Protein AF-I4CDS1-F1 (afdb_monomer)

Sequence (142 aa):
MNCEDFKERLSALLDGELASNDALTAHEASCPDCRKFHEQLILLNNTLENLPHPNPSPDLAVRVKDRLVRGDSRQRELIWRKLPVFAMVVLLAIGLGNLAGRSISELYMQNPYTSALDLIVPDQGNSLSDVLVEFGSEDNSQ

Structure (mmCIF, N/CA/C/O backbone):
data_AF-I4CDS1-F1
#
_entry.id   AF-I4CDS1-F1
#
loop_
_atom_site.group_PDB
_atom_site.id
_atom_site.type_symbol
_atom_site.label_atom_id
_atom_site.label_alt_id
_atom_site.label_comp_id
_atom_site.label_asym_id
_atom_site.label_entity_id
_atom_site.label_seq_id
_atom_site.pdbx_PDB_ins_code
_atom_site.Cartn_x
_atom_site.Cartn_y
_atom_site.Cartn_z
_atom_site.occupancy
_atom_site.B_iso_or_equiv
_atom_site.auth_seq_id
_atom_site.auth_comp_id
_atom_site.auth_asym_id
_atom_site.auth_atom_id
_atom_site.pdbx_PDB_model_num
ATOM 1 N N . MET A 1 1 ? -10.135 -0.510 22.449 1.00 81.31 1 MET A N 1
ATOM 2 C CA . MET A 1 1 ? -10.367 0.204 21.179 1.00 81.31 1 MET A CA 1
ATOM 3 C C . MET A 1 1 ? -11.841 0.525 21.103 1.00 81.31 1 MET A C 1
ATOM 5 O O . MET A 1 1 ? -12.632 -0.342 21.467 1.00 81.31 1 MET A O 1
ATOM 9 N N . ASN A 1 2 ? -12.191 1.745 20.712 1.00 91.81 2 ASN A N 1
ATOM 10 C CA . ASN A 1 2 ? -13.588 2.133 20.549 1.00 91.81 2 ASN A CA 1
ATOM 11 C C . ASN A 1 2 ? -14.077 1.769 19.138 1.00 91.81 2 ASN A C 1
ATOM 13 O O . ASN A 1 2 ? -13.269 1.496 18.252 1.00 91.81 2 ASN A O 1
ATOM 17 N N . CYS A 1 3 ? -15.393 1.771 18.920 1.00 92.94 3 CYS A N 1
ATOM 18 C CA . CYS A 1 3 ? -15.965 1.399 17.623 1.00 92.94 3 CYS A CA 1
ATOM 19 C C . CYS A 1 3 ? -15.571 2.366 16.494 1.00 92.94 3 CYS A C 1
ATOM 21 O O . CYS A 1 3 ? -15.434 1.941 15.353 1.00 92.94 3 CYS A O 1
ATOM 23 N N . GLU A 1 4 ? -15.373 3.651 16.795 1.00 92.44 4 GLU A N 1
ATOM 24 C CA . GLU A 1 4 ? -14.918 4.630 15.796 1.00 92.44 4 GLU A CA 1
ATOM 25 C C . GLU A 1 4 ? -13.463 4.370 15.382 1.00 92.44 4 GLU A C 1
ATOM 27 O O . GLU A 1 4 ? -13.187 4.225 14.193 1.00 92.44 4 GLU A O 1
ATOM 32 N N . ASP A 1 5 ? -12.567 4.150 16.352 1.00 92.62 5 ASP A N 1
ATOM 33 C CA . ASP A 1 5 ? -11.175 3.762 16.080 1.00 92.62 5 ASP A CA 1
ATOM 34 C C . ASP A 1 5 ? -11.089 2.454 15.269 1.00 92.62 5 ASP A C 1
ATOM 36 O O . ASP A 1 5 ? -10.201 2.289 14.433 1.00 92.62 5 ASP A O 1
ATOM 40 N N . PHE A 1 6 ? -11.999 1.500 15.524 1.00 93.62 6 PHE A N 1
ATOM 41 C CA . PHE A 1 6 ? -12.081 0.252 14.761 1.00 93.62 6 PHE A CA 1
ATOM 42 C C . PHE A 1 6 ? -12.382 0.527 13.289 1.00 93.62 6 PHE A C 1
ATOM 44 O O . PHE A 1 6 ? -11.686 -0.002 12.430 1.00 93.62 6 PHE A O 1
ATOM 51 N N . LYS A 1 7 ? -13.394 1.352 12.994 1.00 91.94 7 LYS A N 1
ATOM 52 C CA . LYS A 1 7 ? -13.808 1.657 11.616 1.00 91.94 7 LYS A CA 1
ATOM 53 C C . LYS A 1 7 ? -12.709 2.369 10.835 1.00 91.94 7 LYS A C 1
ATOM 55 O O . LYS A 1 7 ? -12.457 2.005 9.691 1.00 91.94 7 LYS A O 1
ATOM 60 N N . GLU A 1 8 ? -12.045 3.344 11.452 1.00 92.69 8 GLU A N 1
ATOM 61 C CA . GLU A 1 8 ? -10.942 4.078 10.821 1.00 92.69 8 GLU A CA 1
ATOM 62 C C . GLU A 1 8 ? -9.787 3.134 10.468 1.00 92.69 8 GLU A C 1
ATOM 64 O O . GLU A 1 8 ? -9.332 3.079 9.325 1.00 92.69 8 GLU A O 1
ATOM 69 N N . ARG A 1 9 ? -9.363 2.311 11.432 1.00 93.00 9 ARG A N 1
ATOM 70 C CA . ARG A 1 9 ? -8.283 1.342 11.216 1.00 93.00 9 ARG A CA 1
ATOM 71 C C . ARG A 1 9 ? -8.670 0.219 10.259 1.00 93.00 9 ARG A C 1
ATOM 73 O O . ARG A 1 9 ? -7.799 -0.284 9.558 1.00 93.00 9 ARG A O 1
ATOM 80 N N . LEU A 1 10 ? -9.943 -0.174 10.228 1.00 92.38 10 LEU A N 1
ATOM 81 C CA . LEU A 1 10 ? -10.455 -1.151 9.273 1.00 92.38 10 LEU A CA 1
ATOM 82 C C . LEU A 1 10 ? -10.396 -0.602 7.842 1.00 92.38 10 LEU A C 1
ATOM 84 O O . LEU A 1 10 ? -9.988 -1.334 6.949 1.00 92.38 10 LEU A O 1
ATOM 88 N N . SER A 1 11 ? -10.734 0.675 7.625 1.00 90.31 11 SER A N 1
ATOM 89 C CA . SER A 1 11 ? -10.567 1.316 6.310 1.00 90.31 11 SER A CA 1
ATOM 90 C C . SER A 1 11 ? -9.101 1.306 5.883 1.00 90.31 11 SER A C 1
ATOM 92 O O . SER A 1 11 ? -8.783 0.771 4.829 1.00 90.31 11 SER A O 1
ATOM 94 N N . ALA A 1 12 ? -8.196 1.773 6.751 1.00 91.12 12 ALA A N 1
ATOM 95 C CA . ALA A 1 12 ? -6.760 1.782 6.463 1.00 91.12 12 ALA A CA 1
ATOM 96 C C . ALA A 1 12 ? -6.196 0.375 6.178 1.00 91.12 12 ALA A C 1
ATOM 98 O O . ALA A 1 12 ? -5.284 0.217 5.367 1.00 91.12 12 ALA A O 1
ATOM 99 N N . LEU A 1 13 ? -6.736 -0.661 6.830 1.00 90.69 13 LEU A N 1
ATOM 100 C CA . LEU A 1 13 ? -6.392 -2.056 6.551 1.00 90.69 13 LEU A CA 1
ATOM 101 C C . LEU A 1 13 ? -6.858 -2.490 5.151 1.00 90.69 13 LEU A C 1
ATOM 103 O O . LEU A 1 13 ? -6.095 -3.138 4.438 1.00 90.69 13 LEU A O 1
ATOM 107 N N . LEU A 1 14 ? -8.084 -2.136 4.752 1.00 88.38 14 LEU A N 1
ATOM 108 C CA . LEU A 1 14 ? -8.640 -2.462 3.432 1.00 88.38 14 LEU A CA 1
ATOM 109 C C . LEU A 1 14 ? -7.931 -1.709 2.298 1.00 88.38 14 LEU A C 1
ATOM 111 O O . LEU A 1 14 ? -7.719 -2.278 1.229 1.00 88.38 14 LEU A O 1
ATOM 115 N N . ASP A 1 15 ? -7.500 -0.477 2.558 1.00 89.12 15 ASP A N 1
ATOM 116 C CA . ASP A 1 15 ? -6.714 0.339 1.628 1.00 89.12 15 ASP A CA 1
ATOM 117 C C . ASP A 1 15 ? -5.237 -0.116 1.541 1.00 89.12 15 ASP A C 1
ATOM 119 O O . ASP A 1 15 ? -4.483 0.334 0.676 1.00 89.12 15 ASP A O 1
ATOM 123 N N . GLY A 1 16 ? -4.810 -1.039 2.414 1.00 88.62 16 GLY A N 1
ATOM 124 C CA . GLY A 1 16 ? -3.442 -1.563 2.471 1.00 88.62 16 GLY A CA 1
ATOM 125 C C . GLY A 1 16 ? -2.428 -0.621 3.134 1.00 88.62 16 GLY A C 1
ATOM 126 O O . GLY A 1 16 ? -1.223 -0.864 3.057 1.00 88.62 16 GLY A O 1
ATOM 127 N N . GLU A 1 17 ? -2.895 0.439 3.795 1.00 90.81 17 GLU A N 1
ATOM 128 C CA . GLU A 1 17 ? -2.068 1.414 4.519 1.00 90.81 17 GLU A CA 1
ATOM 129 C C . GLU A 1 17 ? -1.609 0.898 5.890 1.00 90.81 17 GLU A C 1
ATOM 131 O O . GLU A 1 17 ? -0.613 1.368 6.446 1.00 90.81 17 GLU A O 1
ATOM 136 N N . LEU A 1 18 ? -2.323 -0.086 6.440 1.00 90.75 18 LEU A N 1
ATOM 137 C CA . LEU A 1 18 ? -2.039 -0.693 7.735 1.00 90.75 18 LEU A CA 1
ATOM 138 C C . LEU A 1 18 ? -1.965 -2.219 7.614 1.00 90.75 18 LEU A C 1
ATOM 140 O O . LEU A 1 18 ? -2.777 -2.841 6.938 1.00 90.75 18 LEU A O 1
ATOM 144 N N . ALA A 1 19 ? -1.028 -2.845 8.327 1.00 87.38 19 ALA A N 1
ATOM 145 C CA . ALA A 1 19 ? -1.052 -4.289 8.541 1.00 87.38 19 ALA A CA 1
ATOM 146 C C . ALA A 1 19 ? -2.080 -4.666 9.621 1.00 87.38 19 ALA A C 1
ATOM 148 O O . ALA A 1 19 ? -2.304 -3.914 10.575 1.00 87.38 19 ALA A O 1
ATOM 149 N N . SER A 1 20 ? -2.666 -5.861 9.501 1.00 85.19 20 SER A N 1
ATOM 150 C CA . SER A 1 20 ? -3.574 -6.407 10.517 1.00 85.19 20 SER A CA 1
ATOM 151 C C . SER A 1 20 ? -2.899 -6.433 11.891 1.00 85.19 20 SER A C 1
ATOM 153 O O . SER A 1 20 ? -1.724 -6.787 12.003 1.00 85.19 20 SER A O 1
ATOM 155 N N . ASN A 1 21 ? -3.642 -6.077 12.939 1.00 87.56 21 ASN A N 1
ATOM 156 C CA . ASN A 1 21 ? -3.149 -6.089 14.313 1.00 87.56 21 ASN A CA 1
ATOM 157 C C . ASN A 1 21 ? -4.100 -6.841 15.254 1.00 87.56 21 ASN A C 1
ATOM 159 O O . ASN A 1 21 ? -5.298 -6.966 14.995 1.00 87.56 21 ASN A O 1
ATOM 163 N N . ASP A 1 22 ? -3.556 -7.301 16.381 1.00 89.75 22 ASP A N 1
ATOM 164 C CA . ASP A 1 22 ? -4.304 -8.094 17.366 1.00 89.75 22 ASP A CA 1
ATOM 165 C C . ASP A 1 22 ? -5.432 -7.300 18.046 1.00 89.75 22 ASP A C 1
ATOM 167 O O . ASP A 1 22 ? -6.407 -7.865 18.535 1.00 89.75 22 ASP A O 1
ATOM 171 N N . ALA A 1 23 ? -5.331 -5.969 18.076 1.00 88.44 23 ALA A N 1
ATOM 172 C CA . ALA A 1 23 ? -6.351 -5.110 18.672 1.00 88.44 23 ALA A CA 1
ATOM 173 C C . ALA A 1 23 ? -7.625 -5.016 17.808 1.00 88.44 23 ALA A C 1
ATOM 175 O O . ALA A 1 23 ? -8.728 -4.963 18.356 1.00 88.44 23 ALA A O 1
ATOM 176 N N . LEU A 1 24 ? -7.479 -4.999 16.479 1.00 89.69 24 LEU A N 1
ATOM 177 C CA . LEU A 1 24 ? -8.570 -5.045 15.501 1.00 89.69 24 LEU A CA 1
ATOM 178 C C . LEU A 1 24 ? -9.306 -6.379 15.603 1.00 89.69 24 LEU A C 1
ATOM 180 O O . LEU A 1 24 ? -10.516 -6.387 15.821 1.00 89.69 24 LEU A O 1
ATOM 184 N N . THR A 1 25 ? -8.573 -7.494 15.545 1.00 90.50 25 THR A N 1
ATOM 185 C CA . THR A 1 25 ? -9.162 -8.840 15.621 1.00 90.50 25 THR A CA 1
ATOM 186 C C . THR A 1 25 ? -9.835 -9.094 16.972 1.00 90.50 25 THR A C 1
ATOM 188 O O . THR A 1 25 ? -10.939 -9.637 17.022 1.00 90.50 25 THR A O 1
ATOM 191 N N . ALA A 1 26 ? -9.247 -8.625 18.078 1.00 91.88 26 ALA A N 1
ATOM 192 C CA . ALA A 1 26 ? -9.873 -8.705 19.399 1.00 91.88 26 ALA A CA 1
ATOM 193 C C . ALA A 1 26 ? -11.166 -7.871 19.502 1.00 91.88 26 ALA A C 1
ATOM 195 O O . ALA A 1 26 ? -12.137 -8.293 20.142 1.00 91.88 26 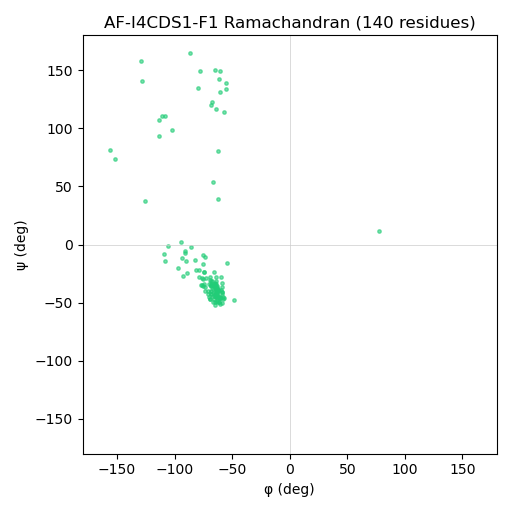ALA A O 1
ATOM 196 N N . HIS A 1 27 ? -11.214 -6.690 18.878 1.00 92.62 27 HIS A N 1
ATOM 197 C CA . HIS A 1 27 ? -12.422 -5.862 18.878 1.00 92.62 27 HIS A CA 1
ATOM 198 C C . HIS A 1 27 ? -13.529 -6.462 18.001 1.00 92.62 27 HIS A C 1
ATOM 200 O O . HIS A 1 27 ? -14.682 -6.500 18.414 1.00 92.62 27 HIS A O 1
ATOM 206 N N . GLU A 1 28 ? -13.189 -7.015 16.840 1.00 91.88 28 GLU A N 1
ATOM 207 C CA . GLU A 1 28 ? -14.133 -7.730 15.971 1.00 91.88 28 GLU A CA 1
ATOM 208 C C . GLU A 1 28 ? -14.714 -8.996 16.636 1.00 91.88 28 GLU A C 1
ATOM 210 O O . GLU A 1 28 ? -15.898 -9.334 16.486 1.00 91.88 28 GLU A O 1
ATOM 215 N N . ALA A 1 29 ? -13.900 -9.693 17.434 1.00 92.19 29 ALA A N 1
ATOM 2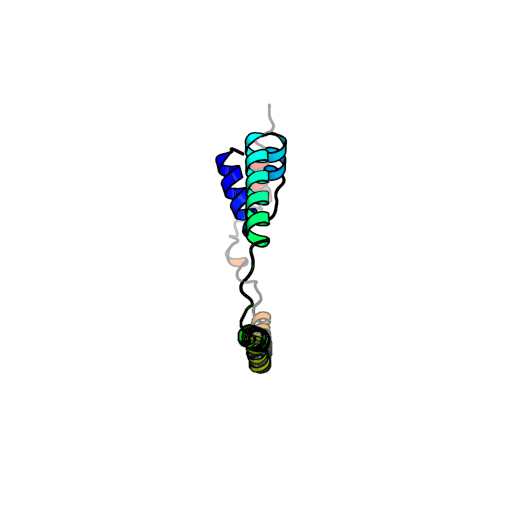16 C CA . ALA A 1 29 ? -14.344 -10.846 18.211 1.00 92.19 29 ALA A CA 1
ATOM 217 C C . ALA A 1 29 ? -15.307 -10.453 19.347 1.00 92.19 29 ALA A C 1
ATOM 219 O O . ALA A 1 29 ? -16.245 -11.200 19.637 1.00 92.19 29 ALA A O 1
ATOM 220 N N . SER A 1 30 ? -15.109 -9.284 19.963 1.00 93.19 30 SER A N 1
ATOM 221 C CA . SER A 1 30 ? -15.891 -8.820 21.119 1.00 93.19 30 SER A CA 1
ATOM 222 C C . SER A 1 30 ? -17.112 -7.962 20.765 1.00 93.19 30 SER A C 1
ATOM 224 O O . SER A 1 30 ? -18.087 -7.978 21.515 1.00 93.19 30 SER A O 1
ATOM 226 N N . CYS A 1 31 ? -17.104 -7.246 19.635 1.00 94.81 31 CYS A N 1
ATOM 227 C CA . CYS A 1 31 ? -18.181 -6.347 19.225 1.00 94.81 31 CYS A CA 1
ATOM 228 C C . CYS A 1 31 ? -18.941 -6.883 17.991 1.00 94.81 31 CYS A C 1
ATOM 230 O O . CYS A 1 31 ? -18.402 -6.877 16.880 1.00 94.81 31 CYS A O 1
ATOM 232 N N . PRO A 1 32 ? -20.211 -7.310 18.138 1.00 93.12 32 PRO A N 1
ATOM 233 C CA . PRO A 1 32 ? -20.992 -7.852 17.025 1.00 93.12 32 PRO A CA 1
ATOM 234 C C . PRO A 1 32 ? -21.367 -6.802 15.970 1.00 93.12 32 PRO A C 1
ATOM 236 O O . PRO A 1 32 ? -21.514 -7.153 14.801 1.00 93.12 32 PRO A O 1
ATOM 239 N N . ASP A 1 33 ? -21.505 -5.529 16.345 1.00 93.69 33 ASP A N 1
ATOM 240 C CA . ASP A 1 33 ? -21.846 -4.458 15.399 1.00 93.69 33 ASP A CA 1
ATOM 241 C C . ASP A 1 33 ? -20.678 -4.156 14.454 1.00 93.69 33 ASP A C 1
ATOM 243 O O . ASP A 1 33 ? -20.865 -4.053 13.242 1.00 93.69 33 ASP A O 1
ATOM 247 N N . CYS A 1 34 ? -19.459 -4.101 14.995 1.00 94.44 34 CYS A N 1
ATOM 248 C CA . CYS A 1 34 ? -18.233 -3.920 14.219 1.00 94.44 34 CYS A CA 1
ATOM 249 C C . CYS A 1 34 ? -17.966 -5.103 13.275 1.00 94.44 34 CYS A C 1
ATOM 251 O O . CYS A 1 34 ? -17.550 -4.893 12.138 1.00 94.44 34 CYS A O 1
ATOM 253 N N . ARG A 1 35 ? -18.284 -6.334 13.698 1.00 93.75 35 ARG A N 1
ATOM 254 C CA . ARG A 1 35 ? -18.225 -7.518 12.826 1.00 93.75 35 ARG A CA 1
ATOM 255 C C . ARG A 1 35 ? -19.202 -7.425 11.657 1.00 93.75 35 ARG A C 1
ATOM 257 O O . ARG A 1 35 ? -18.802 -7.598 10.513 1.00 93.75 35 ARG A O 1
ATOM 264 N N . LYS A 1 36 ? -20.468 -7.090 11.924 1.00 94.56 36 LYS A N 1
ATOM 265 C CA . LYS A 1 36 ? -21.475 -6.896 10.865 1.00 94.56 36 LYS A CA 1
ATOM 266 C C . LYS A 1 36 ? -21.066 -5.798 9.890 1.00 94.56 36 LYS A C 1
ATOM 268 O O . LYS A 1 36 ? -21.266 -5.945 8.690 1.00 94.56 36 LYS A O 1
ATOM 273 N N . PHE A 1 37 ? -20.501 -4.706 10.399 1.00 92.81 37 PHE A N 1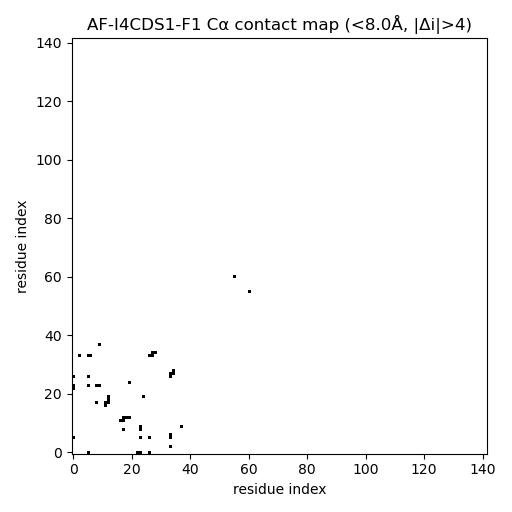
ATOM 274 C CA . PHE A 1 37 ? -19.984 -3.627 9.564 1.00 92.81 37 PHE A CA 1
ATOM 275 C C . PHE A 1 37 ? -18.871 -4.126 8.631 1.00 92.81 37 PHE A C 1
ATOM 277 O O . PHE A 1 37 ? -18.918 -3.867 7.432 1.00 92.81 37 PHE A O 1
ATOM 284 N N . HIS A 1 38 ? -17.917 -4.901 9.152 1.00 93.62 38 HIS A N 1
ATOM 285 C CA . HIS A 1 38 ? -16.857 -5.499 8.341 1.00 93.62 38 HIS A CA 1
ATOM 286 C C . HIS A 1 38 ? -17.410 -6.447 7.262 1.00 93.62 38 HIS A C 1
ATOM 288 O O . HIS A 1 38 ? -17.052 -6.323 6.091 1.00 93.62 38 HIS A O 1
ATOM 294 N N . GLU A 1 39 ? -18.345 -7.329 7.619 1.00 93.12 39 GLU A N 1
ATOM 295 C CA . GLU A 1 39 ? -19.013 -8.231 6.670 1.00 93.12 39 GLU A CA 1
ATOM 296 C C . GLU A 1 39 ? -19.744 -7.463 5.554 1.00 93.12 39 GLU A C 1
ATOM 298 O O . GLU A 1 39 ? -19.670 -7.842 4.383 1.00 93.12 39 GLU A O 1
ATOM 303 N N . GLN A 1 40 ? -20.418 -6.358 5.892 1.00 94.00 40 GLN A N 1
ATOM 304 C CA . GLN A 1 40 ? -21.078 -5.484 4.917 1.00 94.00 40 GLN A CA 1
ATOM 305 C C . GLN A 1 40 ? -20.081 -4.830 3.956 1.00 94.00 40 GLN A C 1
ATOM 307 O O . GLN A 1 40 ? -20.363 -4.749 2.760 1.00 94.00 40 GLN A O 1
ATOM 312 N N . LEU A 1 41 ? -18.920 -4.391 4.452 1.00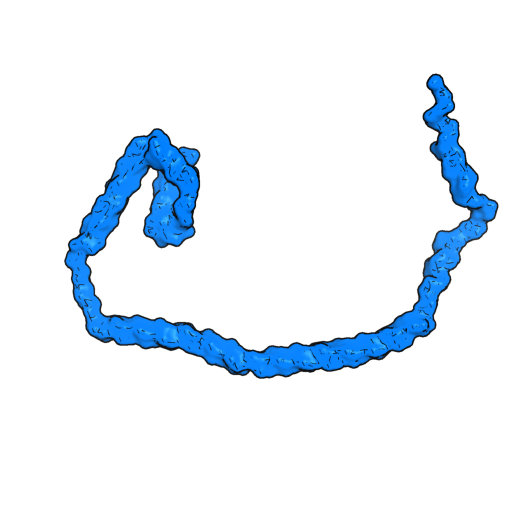 91.75 41 LEU A N 1
ATOM 313 C CA . LEU A 1 41 ? -17.861 -3.818 3.619 1.00 91.75 41 LEU A CA 1
ATOM 314 C C . LEU A 1 41 ? -17.278 -4.853 2.652 1.00 91.75 41 LEU A C 1
ATOM 316 O O . LEU A 1 41 ? -17.130 -4.557 1.468 1.00 91.75 41 LEU A O 1
ATOM 320 N N . ILE A 1 42 ? -17.010 -6.076 3.120 1.00 90.88 42 ILE A N 1
ATOM 321 C CA . ILE A 1 42 ? -16.542 -7.177 2.263 1.00 90.88 42 ILE A CA 1
ATOM 322 C C . ILE A 1 42 ? -17.579 -7.487 1.181 1.00 90.88 42 ILE A C 1
ATOM 324 O O . ILE A 1 42 ? -17.234 -7.637 0.009 1.00 90.88 42 ILE A O 1
ATOM 328 N N . LEU A 1 43 ? -18.858 -7.569 1.557 1.00 93.00 43 LEU A N 1
ATOM 329 C CA . LEU A 1 43 ? -19.938 -7.813 0.606 1.00 93.00 43 LEU A CA 1
ATOM 330 C C . LEU A 1 43 ? -20.006 -6.701 -0.447 1.00 93.00 43 LEU A C 1
ATOM 332 O O . LEU A 1 43 ? -20.071 -7.003 -1.637 1.00 93.00 43 LEU A O 1
ATOM 336 N N . LEU A 1 44 ? -19.929 -5.435 -0.030 1.00 91.69 44 LEU A N 1
ATOM 337 C CA . LEU A 1 44 ? -19.886 -4.299 -0.944 1.00 91.69 44 LEU A CA 1
ATOM 338 C C . LEU A 1 44 ? -18.688 -4.397 -1.898 1.00 91.69 44 LEU A C 1
ATOM 340 O O . LEU A 1 44 ? -18.884 -4.327 -3.110 1.00 91.69 44 LEU A O 1
ATOM 344 N N . ASN A 1 45 ? -17.476 -4.626 -1.389 1.00 90.25 45 ASN A N 1
ATOM 345 C CA . ASN A 1 45 ? -16.283 -4.741 -2.227 1.00 90.25 45 ASN A CA 1
ATOM 346 C C . ASN A 1 45 ? -16.421 -5.868 -3.261 1.00 90.25 45 ASN A C 1
ATOM 348 O O . ASN A 1 45 ? -16.243 -5.643 -4.455 1.00 90.25 45 ASN A O 1
ATOM 352 N N . ASN A 1 46 ? -16.867 -7.049 -2.828 1.00 89.44 46 ASN A N 1
ATOM 353 C CA . ASN A 1 46 ? -17.111 -8.179 -3.722 1.00 89.44 46 ASN A CA 1
ATOM 354 C C . ASN A 1 46 ? -18.163 -7.849 -4.790 1.00 89.44 46 ASN A C 1
ATOM 356 O O . ASN A 1 46 ? -18.026 -8.257 -5.942 1.00 89.44 46 ASN A O 1
ATOM 360 N N . THR A 1 47 ? -19.228 -7.118 -4.446 1.00 92.19 47 THR A N 1
ATOM 361 C CA . THR A 1 47 ? -20.221 -6.709 -5.453 1.00 92.19 47 THR A CA 1
ATOM 362 C C . THR A 1 47 ? -19.633 -5.755 -6.486 1.00 92.19 47 THR A C 1
ATOM 364 O O . THR A 1 47 ? -19.953 -5.888 -7.664 1.00 92.19 47 THR A O 1
ATOM 367 N N . LEU A 1 48 ? -18.749 -4.843 -6.070 1.00 90.00 48 LEU A N 1
ATOM 368 C CA . LEU A 1 48 ? -18.077 -3.908 -6.969 1.00 90.00 48 LEU A CA 1
ATOM 369 C C . LEU A 1 48 ? -17.083 -4.624 -7.894 1.00 90.00 48 LEU A C 1
ATOM 371 O O . LEU A 1 48 ? -17.076 -4.364 -9.094 1.00 90.00 48 LEU A O 1
ATOM 375 N N . GLU A 1 49 ? -16.304 -5.572 -7.372 1.00 87.88 49 GLU A N 1
ATOM 376 C CA . GLU A 1 49 ? -15.356 -6.374 -8.160 1.00 87.88 49 GLU A CA 1
ATOM 377 C C . GLU A 1 49 ? -16.036 -7.265 -9.208 1.00 87.88 49 GLU A C 1
ATOM 379 O O . GLU A 1 49 ? -15.457 -7.565 -10.250 1.00 87.88 49 GLU A O 1
ATOM 384 N N . ASN A 1 50 ? -17.282 -7.676 -8.971 1.00 89.19 50 ASN A N 1
ATOM 385 C CA . ASN A 1 50 ? -18.038 -8.491 -9.922 1.00 89.19 50 ASN A CA 1
ATOM 386 C C . ASN A 1 50 ? -18.774 -7.667 -10.989 1.00 89.19 50 ASN A C 1
ATOM 388 O O . ASN A 1 50 ? -19.422 -8.240 -11.871 1.00 89.19 50 ASN A O 1
ATOM 392 N N . LEU A 1 51 ? -18.698 -6.333 -10.940 1.00 89.62 51 LEU A N 1
ATOM 393 C CA . LEU A 1 51 ? -19.279 -5.499 -11.985 1.00 89.62 51 LEU A CA 1
ATOM 394 C C . LEU A 1 51 ? -18.565 -5.735 -13.327 1.00 89.62 51 LEU A C 1
ATOM 396 O O . LEU A 1 51 ? -17.368 -6.038 -13.361 1.00 89.62 51 LEU A O 1
ATOM 400 N N . PRO A 1 52 ? -19.267 -5.573 -14.464 1.00 87.62 52 PRO A N 1
ATOM 401 C CA . PRO A 1 52 ? -18.637 -5.629 -15.773 1.00 87.62 52 PRO A CA 1
ATOM 402 C C . PRO A 1 52 ? -17.526 -4.583 -15.863 1.00 87.62 52 PRO A C 1
ATOM 404 O O . PRO A 1 52 ? -17.781 -3.378 -15.845 1.00 87.62 52 PRO A O 1
ATOM 407 N N . HIS A 1 53 ? -16.287 -5.048 -15.972 1.00 82.31 53 HIS A N 1
ATOM 408 C CA . HIS A 1 53 ? -15.152 -4.160 -16.156 1.00 82.31 53 HIS A CA 1
ATOM 409 C C . HIS A 1 53 ? -15.077 -3.739 -17.626 1.00 82.31 53 HIS A C 1
ATOM 411 O O . HIS A 1 53 ? -15.194 -4.592 -18.515 1.00 82.31 53 HIS A O 1
ATOM 417 N N . PRO A 1 54 ? -14.868 -2.444 -17.925 1.00 84.00 54 PRO A N 1
ATOM 418 C CA . PRO A 1 54 ? -14.606 -2.029 -19.291 1.00 84.00 54 PRO A CA 1
ATOM 419 C C . PRO A 1 54 ? -13.334 -2.725 -19.774 1.00 84.00 54 PRO A C 1
ATOM 421 O O . PRO A 1 54 ? -12.315 -2.723 -19.082 1.00 84.00 54 PRO A O 1
ATOM 424 N N . ASN A 1 55 ? -13.388 -3.323 -20.965 1.00 83.69 55 ASN A N 1
ATOM 425 C CA . ASN A 1 55 ? -12.206 -3.940 -21.551 1.00 83.69 55 ASN A CA 1
ATOM 426 C C . ASN A 1 55 ? -11.162 -2.835 -21.809 1.00 83.69 55 ASN A C 1
ATOM 428 O O . ASN A 1 55 ? -11.456 -1.907 -22.573 1.00 83.69 55 ASN A O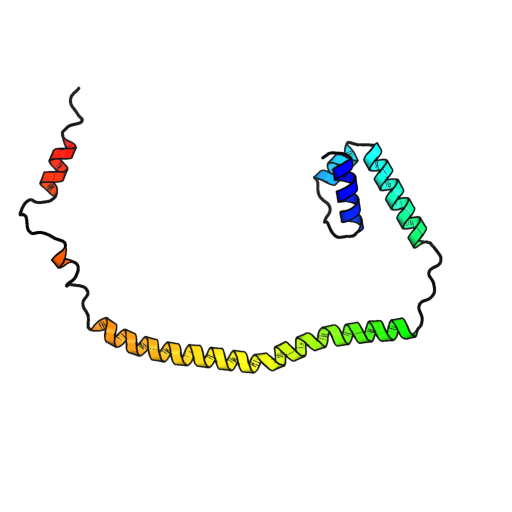 1
ATOM 432 N N . PRO A 1 56 ? -9.983 -2.869 -21.161 1.00 85.00 56 PRO A N 1
ATOM 433 C CA . PRO A 1 56 ? -8.971 -1.844 -21.367 1.00 85.00 56 PRO A CA 1
ATOM 434 C C . PRO A 1 56 ? -8.526 -1.813 -22.831 1.00 85.00 56 PRO A C 1
ATOM 436 O O . PRO A 1 56 ? -8.506 -2.833 -23.521 1.00 85.00 56 PRO A O 1
ATOM 439 N N . SER A 1 57 ? -8.129 -0.634 -23.319 1.00 87.00 57 SER A N 1
ATOM 440 C CA . SER A 1 57 ? -7.607 -0.537 -24.681 1.00 87.00 57 SER A CA 1
ATOM 441 C C . SER A 1 57 ? -6.335 -1.387 -24.825 1.00 87.00 57 SER A C 1
ATOM 443 O O . SER A 1 57 ? -5.505 -1.414 -23.911 1.00 87.00 57 SER A O 1
ATOM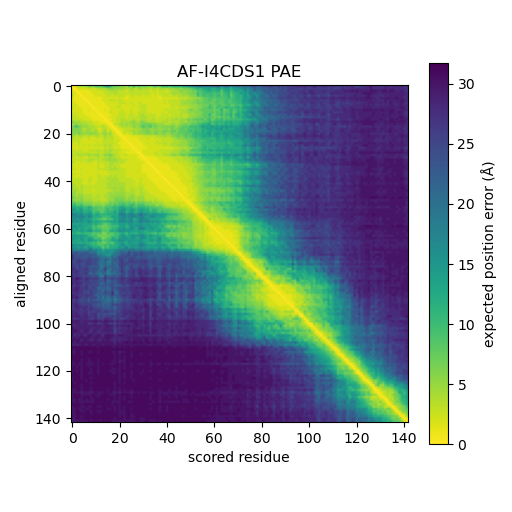 445 N N . PRO A 1 58 ? -6.123 -2.059 -25.970 1.00 83.69 58 PRO A N 1
ATOM 446 C CA . PRO A 1 58 ? -4.934 -2.888 -26.179 1.00 83.69 58 PRO A CA 1
ATOM 447 C C . PRO A 1 58 ? -3.630 -2.079 -26.074 1.00 83.69 58 PRO A C 1
ATOM 449 O O . PRO A 1 58 ? -2.603 -2.603 -25.643 1.00 83.69 58 PRO A O 1
ATOM 452 N N . ASP A 1 59 ? -3.682 -0.781 -26.388 1.00 90.75 59 ASP A N 1
ATOM 453 C CA . ASP A 1 59 ? -2.566 0.151 -26.216 1.00 90.75 59 ASP A CA 1
ATOM 454 C C . ASP A 1 59 ? -2.180 0.349 -24.737 1.00 90.75 59 ASP A C 1
ATOM 456 O O . ASP A 1 59 ? -0.998 0.464 -24.414 1.00 90.75 59 ASP A O 1
ATOM 460 N N . LEU A 1 60 ? -3.142 0.313 -23.804 1.00 88.50 60 LEU A N 1
ATOM 461 C CA . LEU A 1 60 ? -2.866 0.492 -22.375 1.00 88.50 60 LEU A CA 1
ATOM 462 C C . LEU A 1 60 ? -1.869 -0.553 -21.861 1.00 88.50 60 LEU A C 1
ATOM 464 O O . LEU A 1 60 ? -0.913 -0.202 -21.170 1.00 88.50 60 LEU A O 1
ATOM 468 N N . ALA A 1 61 ? -2.057 -1.821 -22.235 1.00 88.38 61 ALA A N 1
ATOM 469 C CA . ALA A 1 61 ? -1.173 -2.905 -21.821 1.00 88.38 61 ALA A CA 1
ATOM 470 C C . ALA A 1 61 ? 0.260 -2.703 -22.339 1.00 88.38 61 ALA A C 1
ATOM 472 O O . ALA A 1 61 ? 1.223 -2.955 -21.611 1.00 88.38 61 ALA A O 1
ATOM 473 N N . VAL A 1 62 ? 0.406 -2.208 -23.573 1.00 89.81 62 VAL A N 1
ATOM 474 C CA . VAL A 1 62 ? 1.711 -1.886 -24.165 1.00 89.81 62 VAL A CA 1
ATOM 475 C C . VAL A 1 62 ? 2.376 -0.752 -23.387 1.00 89.81 62 VAL A C 1
ATOM 477 O O . VAL A 1 62 ? 3.510 -0.911 -22.935 1.00 89.81 62 VAL A O 1
ATOM 480 N N . ARG A 1 63 ? 1.663 0.354 -23.135 1.00 88.94 63 ARG A N 1
ATOM 481 C CA . ARG A 1 63 ? 2.215 1.503 -22.398 1.00 88.94 63 ARG A CA 1
ATOM 482 C C . ARG A 1 63 ? 2.599 1.164 -20.958 1.00 88.94 63 ARG A C 1
ATOM 484 O O . ARG A 1 63 ? 3.603 1.678 -20.465 1.00 88.94 63 ARG A O 1
ATOM 491 N N . VAL A 1 64 ? 1.817 0.324 -20.276 1.00 90.00 64 VAL A N 1
ATOM 492 C CA . VAL A 1 64 ? 2.114 -0.120 -18.903 1.00 90.00 64 VAL A CA 1
ATOM 493 C C . VAL A 1 64 ? 3.374 -0.980 -18.881 1.00 90.00 64 VAL A C 1
ATOM 495 O O . VAL A 1 64 ? 4.287 -0.682 -18.113 1.00 90.00 64 VAL A O 1
ATOM 498 N N . LYS A 1 65 ? 3.475 -1.988 -19.760 1.00 88.81 65 LYS A N 1
ATOM 499 C CA . LYS A 1 65 ? 4.675 -2.836 -19.871 1.00 88.81 65 LYS A CA 1
ATOM 500 C C . LYS A 1 65 ? 5.924 -2.007 -20.161 1.00 88.81 65 LYS A C 1
ATOM 502 O O . LYS A 1 65 ? 6.942 -2.159 -19.496 1.00 88.81 65 LYS A O 1
ATOM 507 N N . ASP A 1 66 ? 5.819 -1.082 -21.106 1.00 88.75 66 ASP A N 1
ATOM 508 C CA . ASP A 1 66 ? 6.914 -0.202 -21.503 1.00 88.75 66 ASP A CA 1
ATOM 509 C C . ASP A 1 66 ? 7.334 0.752 -20.361 1.00 88.75 66 ASP A C 1
ATOM 511 O O . ASP A 1 66 ? 8.518 1.020 -20.149 1.00 88.75 66 ASP A O 1
ATOM 515 N N . ARG A 1 67 ? 6.383 1.224 -19.539 1.00 85.44 67 ARG A N 1
ATOM 516 C CA . ARG A 1 67 ? 6.689 2.013 -18.334 1.00 85.44 67 ARG A CA 1
ATOM 517 C C . ARG A 1 67 ? 7.374 1.183 -17.245 1.00 85.44 67 ARG A C 1
ATOM 519 O O . ARG A 1 67 ? 8.297 1.704 -16.626 1.00 85.44 67 ARG A O 1
ATOM 526 N N . LEU A 1 68 ? 6.967 -0.068 -17.026 1.00 86.44 68 LEU A N 1
ATOM 527 C CA . LEU A 1 68 ? 7.605 -0.954 -16.043 1.00 86.44 68 LEU A CA 1
ATOM 528 C C . LEU A 1 68 ? 9.064 -1.247 -16.419 1.00 86.44 68 LEU A C 1
ATOM 530 O O . LEU A 1 68 ? 9.954 -1.089 -15.588 1.00 86.44 68 LEU A O 1
ATOM 534 N N . VAL A 1 69 ? 9.325 -1.566 -17.691 1.00 84.38 69 VAL A N 1
ATOM 535 C CA . VAL A 1 69 ? 10.687 -1.830 -18.192 1.00 84.38 69 VAL A CA 1
ATOM 536 C C . VAL A 1 69 ? 11.579 -0.587 -18.092 1.00 84.38 69 VAL A C 1
ATOM 538 O O . VAL A 1 69 ? 12.737 -0.682 -17.686 1.00 84.38 69 VAL A O 1
ATOM 541 N N . ARG A 1 70 ? 11.056 0.599 -18.432 1.00 75.88 70 ARG A N 1
ATOM 542 C CA . ARG A 1 70 ? 11.827 1.854 -18.358 1.00 75.88 70 ARG A CA 1
ATOM 543 C C . ARG A 1 70 ? 12.005 2.399 -16.941 1.00 75.88 70 ARG A C 1
ATOM 545 O O . ARG A 1 70 ? 12.981 3.102 -16.686 1.00 75.88 70 ARG A O 1
ATOM 552 N N . GLY A 1 71 ? 11.067 2.125 -16.035 1.00 67.44 71 GLY A N 1
ATOM 553 C CA . GLY A 1 71 ? 11.153 2.546 -14.636 1.00 67.44 71 GLY A CA 1
ATOM 554 C C . GLY A 1 71 ? 12.343 1.912 -13.918 1.00 67.44 71 GLY A C 1
ATOM 555 O O . GLY A 1 71 ? 13.078 2.609 -13.222 1.00 67.44 71 GLY A O 1
ATOM 556 N N . ASP A 1 72 ? 12.581 0.626 -14.174 1.00 63.62 72 ASP A N 1
ATOM 557 C CA . ASP A 1 72 ? 13.660 -0.144 -13.548 1.00 63.62 72 ASP A CA 1
ATOM 558 C C . ASP A 1 72 ? 15.046 0.192 -14.142 1.00 63.62 72 ASP A C 1
ATOM 560 O O . ASP A 1 72 ? 16.061 0.287 -13.446 1.00 63.62 72 ASP A O 1
ATOM 564 N N . SER A 1 73 ? 15.110 0.482 -15.447 1.00 60.06 73 SER A N 1
ATOM 565 C CA . SER A 1 73 ? 16.382 0.779 -16.120 1.00 60.06 73 SER A CA 1
ATOM 566 C C . SER A 1 73 ? 16.944 2.170 -15.809 1.00 60.06 73 SER A C 1
ATOM 568 O O . SER A 1 73 ? 18.166 2.344 -15.766 1.00 60.06 73 SER A O 1
ATOM 570 N N . ARG A 1 74 ? 16.089 3.164 -15.532 1.00 59.28 74 ARG A N 1
ATOM 571 C CA . ARG A 1 74 ? 16.522 4.558 -15.332 1.00 59.28 74 ARG A CA 1
ATOM 572 C C . ARG A 1 74 ? 17.335 4.757 -14.047 1.00 59.28 74 ARG A C 1
ATOM 574 O O . ARG A 1 74 ? 18.283 5.542 -14.053 1.00 59.28 74 ARG A O 1
ATOM 581 N N . GLN A 1 75 ? 17.015 4.043 -12.963 1.00 61.59 75 GLN A N 1
ATOM 582 C CA . GLN A 1 75 ? 17.841 4.053 -11.746 1.00 61.59 75 GLN A CA 1
ATOM 583 C C . GLN A 1 75 ? 19.141 3.266 -11.936 1.00 61.59 75 GLN A C 1
ATOM 585 O O . GLN A 1 75 ? 20.204 3.723 -11.505 1.00 61.59 75 GLN A O 1
ATOM 590 N N . ARG A 1 76 ? 19.080 2.123 -12.629 1.00 60.84 76 ARG A N 1
ATOM 591 C CA . ARG A 1 76 ? 20.250 1.271 -12.858 1.00 60.84 76 ARG A CA 1
ATOM 592 C C . ARG A 1 76 ? 21.319 1.990 -13.683 1.00 60.84 76 ARG A C 1
ATOM 594 O O . ARG A 1 76 ? 22.481 1.980 -13.294 1.00 60.84 76 ARG A O 1
ATOM 601 N N . GLU A 1 77 ? 20.956 2.717 -14.738 1.00 63.88 77 GLU A N 1
ATOM 602 C CA . GLU A 1 77 ? 21.940 3.495 -15.508 1.00 63.88 77 GLU A CA 1
ATOM 603 C C . GLU A 1 77 ? 22.612 4.613 -14.697 1.00 63.88 77 GLU A C 1
ATOM 605 O O . GLU A 1 77 ? 23.809 4.860 -14.850 1.00 63.88 77 GLU A O 1
ATOM 610 N N . LEU A 1 78 ? 21.875 5.289 -13.811 1.00 62.38 78 LEU A N 1
ATOM 611 C CA . LEU A 1 78 ? 22.433 6.365 -12.989 1.00 62.38 78 LEU A CA 1
ATOM 612 C C . LEU A 1 78 ? 23.440 5.833 -11.964 1.00 62.38 78 LEU A C 1
ATOM 614 O O . LEU A 1 78 ? 24.512 6.419 -11.812 1.00 62.38 78 LEU A O 1
ATOM 618 N N . ILE A 1 79 ? 23.129 4.713 -11.308 1.00 70.56 79 ILE A N 1
ATOM 619 C CA . ILE A 1 79 ? 24.014 4.077 -10.323 1.00 70.56 79 ILE A CA 1
ATOM 620 C C . ILE A 1 79 ? 25.283 3.559 -11.011 1.00 70.56 79 ILE A C 1
ATOM 622 O O . ILE A 1 79 ? 26.393 3.866 -10.575 1.00 70.56 79 ILE A O 1
ATOM 626 N N . TRP A 1 80 ? 25.141 2.859 -12.139 1.00 68.88 80 TRP A N 1
ATOM 627 C CA . TRP A 1 80 ? 26.280 2.310 -12.880 1.00 68.88 80 TRP A CA 1
ATOM 628 C C . TRP A 1 80 ? 27.164 3.398 -13.501 1.00 68.88 80 TRP A C 1
ATOM 630 O O . TRP A 1 80 ? 28.383 3.248 -13.549 1.00 68.88 80 TRP A O 1
ATOM 640 N N . ARG A 1 81 ? 26.589 4.544 -13.890 1.00 71.75 81 ARG A N 1
ATOM 641 C CA . ARG A 1 81 ? 27.358 5.693 -14.396 1.00 71.75 81 ARG A CA 1
ATOM 642 C C . ARG A 1 81 ? 28.108 6.457 -13.299 1.00 71.75 81 ARG A C 1
ATOM 644 O O . ARG A 1 81 ? 29.081 7.143 -13.603 1.00 71.75 81 ARG A O 1
ATOM 651 N N . LYS A 1 82 ? 27.676 6.374 -12.034 1.00 77.00 82 LYS A N 1
ATOM 652 C CA . LYS A 1 82 ? 28.318 7.064 -10.896 1.00 77.00 82 LYS A CA 1
ATOM 653 C C . LYS A 1 82 ? 29.280 6.180 -10.103 1.00 77.00 82 LYS A C 1
ATOM 655 O O . LYS A 1 82 ? 30.179 6.721 -9.463 1.00 77.00 82 LYS A O 1
ATOM 660 N N . LEU A 1 83 ? 29.163 4.857 -10.212 1.00 76.44 83 LEU A N 1
ATOM 661 C CA . LEU A 1 83 ? 30.063 3.886 -9.587 1.00 76.44 83 LEU A CA 1
ATOM 662 C C . LEU A 1 83 ? 31.571 4.180 -9.795 1.00 76.44 83 LEU A C 1
ATOM 664 O O . LEU A 1 83 ? 32.294 4.197 -8.798 1.00 76.44 83 LEU A O 1
ATOM 668 N N . PRO A 1 84 ? 32.074 4.487 -11.015 1.00 78.38 84 PRO A N 1
ATOM 669 C CA . PRO A 1 84 ? 33.504 4.760 -11.199 1.00 78.38 84 PRO A CA 1
ATOM 670 C C . PRO A 1 84 ? 33.953 6.078 -10.548 1.00 78.38 84 PRO A C 1
ATOM 672 O O . PRO A 1 84 ? 35.087 6.186 -10.088 1.00 78.38 84 PRO A O 1
ATOM 675 N N . VAL A 1 85 ? 33.063 7.074 -10.463 1.00 82.94 85 VAL A N 1
ATOM 676 C CA . VAL A 1 85 ? 33.361 8.373 -9.839 1.00 82.94 85 VAL A CA 1
ATOM 677 C C . VAL A 1 85 ? 33.492 8.220 -8.324 1.00 82.94 85 VAL A C 1
ATOM 679 O O . VAL A 1 85 ? 34.450 8.721 -7.742 1.00 82.94 85 VAL A O 1
ATOM 682 N N . PHE A 1 86 ? 32.576 7.485 -7.686 1.00 83.69 86 PHE A N 1
ATOM 683 C CA . PHE A 1 86 ? 32.666 7.198 -6.252 1.00 83.69 86 PHE A CA 1
ATOM 684 C C . PHE A 1 86 ? 33.909 6.370 -5.908 1.00 83.69 86 PHE A C 1
ATOM 686 O O . PHE A 1 86 ? 34.592 6.690 -4.938 1.00 83.69 86 PHE A O 1
ATOM 693 N N . ALA A 1 87 ? 34.252 5.367 -6.724 1.00 84.06 87 ALA A N 1
ATOM 694 C CA . ALA A 1 87 ? 35.474 4.583 -6.537 1.00 84.06 87 ALA A CA 1
ATOM 695 C C . ALA A 1 87 ? 36.739 5.463 -6.571 1.00 84.06 87 ALA A C 1
ATOM 697 O O . ALA A 1 87 ? 37.604 5.329 -5.708 1.00 84.06 87 ALA A O 1
ATOM 698 N N . MET A 1 88 ? 36.817 6.416 -7.508 1.00 86.19 88 MET A N 1
ATOM 699 C CA . MET A 1 88 ? 37.919 7.386 -7.583 1.00 86.19 88 MET A CA 1
ATOM 700 C C . MET A 1 88 ? 38.021 8.273 -6.336 1.00 86.19 88 MET A C 1
ATOM 702 O O . MET A 1 88 ? 39.112 8.454 -5.798 1.00 86.19 88 MET A O 1
ATOM 706 N N . VAL A 1 89 ? 36.897 8.806 -5.847 1.00 88.69 89 VAL A N 1
ATOM 707 C CA . VAL A 1 89 ? 36.878 9.668 -4.651 1.00 88.69 89 VAL A CA 1
ATOM 708 C C . VAL A 1 89 ? 37.325 8.900 -3.406 1.00 88.69 89 VAL A C 1
ATOM 710 O O . VAL A 1 89 ? 38.116 9.419 -2.621 1.00 88.69 89 VAL A O 1
ATOM 713 N N . VAL A 1 90 ? 36.872 7.654 -3.241 1.00 88.50 90 VAL A N 1
ATOM 714 C CA . VAL A 1 90 ? 37.276 6.798 -2.115 1.00 88.50 90 VAL A CA 1
ATOM 715 C C . VAL A 1 90 ? 38.770 6.484 -2.173 1.00 88.50 90 VAL A C 1
ATOM 717 O O . VAL A 1 90 ? 39.457 6.622 -1.163 1.00 88.50 90 VAL A O 1
ATOM 720 N N . LEU A 1 91 ? 39.302 6.126 -3.346 1.00 88.44 91 LEU A N 1
ATOM 721 C CA . LEU A 1 91 ? 40.736 5.871 -3.513 1.00 88.44 91 LEU A CA 1
ATOM 722 C C . LEU A 1 91 ? 41.582 7.117 -3.218 1.00 88.44 91 LEU A C 1
ATOM 724 O O . LEU A 1 91 ? 42.611 7.006 -2.553 1.00 88.44 91 LEU A O 1
ATOM 728 N N . LEU A 1 92 ? 41.134 8.301 -3.644 1.00 88.19 92 LEU A N 1
ATOM 729 C CA . LEU A 1 92 ? 41.794 9.569 -3.320 1.00 88.19 92 LEU A CA 1
ATOM 730 C C . LEU A 1 92 ? 41.759 9.873 -1.819 1.00 88.19 92 LEU A C 1
ATOM 732 O O . LEU A 1 92 ? 42.780 10.262 -1.258 1.00 88.19 92 LEU A O 1
ATOM 736 N N . ALA A 1 93 ? 40.623 9.659 -1.153 1.00 84.00 93 ALA A N 1
ATOM 737 C CA . ALA A 1 93 ? 40.495 9.872 0.287 1.00 84.00 93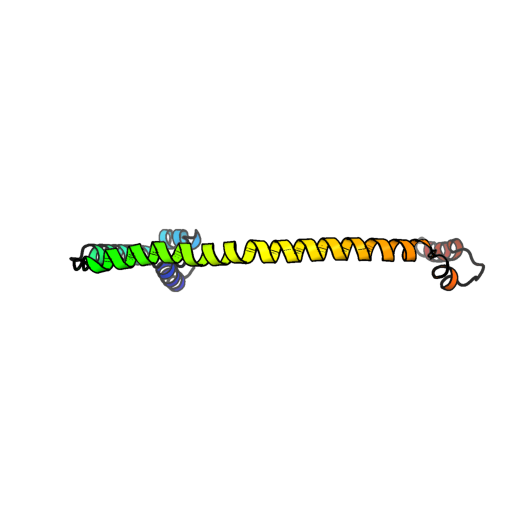 ALA A CA 1
ATOM 738 C C . ALA A 1 93 ? 41.395 8.919 1.090 1.00 84.00 93 ALA A C 1
ATOM 740 O O . ALA A 1 93 ? 42.090 9.353 2.008 1.00 84.00 93 ALA A O 1
ATOM 741 N N . ILE A 1 94 ? 41.441 7.636 0.713 1.00 85.62 94 ILE A N 1
ATOM 742 C CA . ILE A 1 94 ? 42.321 6.641 1.340 1.00 85.62 94 ILE A CA 1
ATOM 743 C C . ILE A 1 94 ? 43.793 6.990 1.087 1.00 85.62 94 ILE A C 1
ATOM 745 O O . ILE A 1 94 ? 44.601 6.924 2.015 1.00 85.62 94 ILE A O 1
ATOM 749 N N . GLY A 1 95 ? 44.148 7.387 -0.138 1.00 84.06 95 GLY A N 1
ATOM 750 C CA . GLY A 1 95 ? 45.514 7.770 -0.498 1.00 84.06 95 GLY A CA 1
ATOM 751 C C . GLY A 1 95 ? 46.010 9.000 0.267 1.00 84.06 95 GLY A C 1
ATOM 752 O O . GLY A 1 95 ? 47.086 8.964 0.863 1.00 84.06 95 GLY A O 1
ATOM 753 N N . LEU A 1 96 ? 45.206 10.067 0.313 1.00 77.38 96 LEU A N 1
ATOM 754 C CA . LEU A 1 96 ? 45.535 11.299 1.037 1.00 77.38 96 LEU A CA 1
ATOM 755 C C . LEU A 1 96 ? 45.539 11.093 2.559 1.00 77.38 96 LEU A C 1
ATOM 757 O O . LEU A 1 96 ? 46.428 11.598 3.243 1.00 77.38 96 LEU A O 1
ATOM 761 N N . GLY A 1 97 ? 44.592 10.314 3.091 1.00 75.06 97 GLY A N 1
ATOM 762 C CA . GLY A 1 97 ? 44.519 10.000 4.519 1.00 75.06 97 GLY A CA 1
ATOM 763 C C . GLY A 1 97 ? 45.726 9.200 5.017 1.00 75.06 97 GLY A C 1
ATOM 764 O O . GLY A 1 97 ? 46.288 9.523 6.062 1.00 75.06 97 GLY A O 1
ATOM 765 N N . ASN A 1 98 ? 46.184 8.206 4.246 1.00 74.31 98 ASN A N 1
ATOM 766 C CA . ASN A 1 98 ? 47.394 7.445 4.579 1.00 74.31 98 ASN A CA 1
ATOM 767 C C . ASN A 1 98 ? 48.657 8.319 4.569 1.00 74.31 98 ASN A C 1
ATOM 769 O O . ASN A 1 98 ? 49.549 8.122 5.395 1.00 74.31 98 ASN A O 1
ATOM 773 N N . LEU A 1 99 ? 48.731 9.293 3.659 1.00 71.81 99 LEU A N 1
ATOM 774 C CA . LEU A 1 99 ? 49.870 10.203 3.566 1.00 71.81 99 LEU A CA 1
ATOM 775 C C . LEU A 1 99 ? 49.925 11.166 4.764 1.00 71.81 99 LEU A C 1
ATOM 777 O O . LEU A 1 99 ? 50.969 11.292 5.400 1.00 71.81 99 LEU A O 1
ATOM 781 N N . ALA A 1 100 ? 48.792 11.781 5.120 1.00 65.81 100 ALA A N 1
ATOM 782 C CA . ALA A 1 100 ? 48.702 12.699 6.257 1.00 65.81 100 ALA A CA 1
ATOM 783 C C . ALA A 1 100 ? 48.906 11.989 7.610 1.00 65.81 100 ALA A C 1
ATOM 785 O O . ALA A 1 100 ? 49.572 12.519 8.502 1.00 65.81 100 ALA A O 1
ATOM 786 N N . GLY A 1 101 ? 48.390 10.763 7.754 1.00 67.75 101 GLY A N 1
ATOM 787 C CA . GLY A 1 101 ? 48.563 9.959 8.966 1.00 67.75 101 GLY A CA 1
ATOM 788 C C . GLY A 1 101 ? 50.028 9.632 9.265 1.00 67.75 101 GLY A C 1
ATOM 789 O O . GLY A 1 101 ? 50.454 9.731 10.416 1.00 67.75 101 GLY A O 1
ATOM 790 N N . ARG A 1 102 ? 50.833 9.330 8.234 1.00 63.06 102 ARG A N 1
ATOM 791 C CA . ARG A 1 102 ? 52.277 9.098 8.405 1.00 63.06 102 ARG A CA 1
ATOM 792 C C . ARG A 1 102 ? 53.016 10.353 8.871 1.00 63.06 102 ARG A C 1
ATOM 794 O O . ARG A 1 102 ? 53.776 10.265 9.830 1.00 63.06 102 ARG A O 1
ATOM 801 N N . SER A 1 103 ? 52.731 11.521 8.292 1.00 63.44 103 SER A N 1
ATOM 802 C CA . SER A 1 103 ? 53.387 12.775 8.705 1.00 63.44 103 SER A CA 1
ATOM 803 C C . SER A 1 103 ? 53.036 13.213 10.131 1.00 63.44 103 SER A C 1
ATOM 805 O O . SER A 1 103 ? 53.877 13.762 10.835 1.00 63.44 103 SER A O 1
ATOM 807 N N . ILE A 1 104 ? 51.807 12.952 10.587 1.00 62.12 104 ILE A N 1
ATOM 808 C CA . ILE A 1 104 ? 51.388 13.303 11.952 1.00 62.12 104 ILE A CA 1
ATOM 809 C C . ILE A 1 104 ? 52.012 12.341 12.973 1.00 62.12 104 ILE A C 1
ATOM 811 O O . ILE A 1 104 ? 52.371 12.766 14.069 1.00 62.12 104 ILE A O 1
ATOM 815 N N . SER A 1 105 ? 52.205 11.066 12.614 1.00 60.28 105 SER A N 1
ATOM 816 C CA . SER A 1 105 ? 52.845 10.085 13.501 1.00 60.28 105 SER A CA 1
ATOM 817 C C . SER A 1 105 ? 54.308 10.418 13.822 1.00 60.28 105 SER A C 1
ATOM 819 O O . SER A 1 105 ? 54.740 10.219 14.957 1.00 60.28 105 SER A O 1
ATOM 821 N N . GLU A 1 106 ? 55.042 11.003 12.870 1.00 58.75 106 GLU A N 1
ATOM 822 C CA . GLU A 1 106 ? 56.421 11.458 13.097 1.00 58.75 106 GLU A CA 1
ATOM 823 C C . GLU A 1 106 ? 56.474 12.659 14.052 1.00 58.75 106 GLU A C 1
ATOM 825 O O . GLU A 1 106 ? 57.347 12.723 14.915 1.00 58.75 106 GLU A O 1
ATOM 830 N N . LEU A 1 107 ? 55.491 13.562 13.978 1.00 57.75 107 LEU A N 1
ATOM 831 C CA . LEU A 1 107 ? 55.383 14.698 14.899 1.00 57.75 107 LEU A CA 1
ATOM 832 C C . LEU A 1 107 ? 54.924 14.283 16.307 1.00 57.75 107 LEU A C 1
ATOM 834 O O . LEU A 1 107 ? 55.287 14.928 17.288 1.00 57.75 107 LEU A O 1
ATOM 838 N N . TYR A 1 108 ? 54.148 13.203 16.427 1.00 55.72 108 TYR A N 1
ATOM 839 C CA . TYR A 1 108 ? 53.610 12.738 17.708 1.00 55.72 108 TYR A CA 1
ATOM 840 C C . TYR A 1 108 ? 54.635 11.957 18.550 1.00 55.72 108 TYR A C 1
ATOM 842 O O . TYR A 1 108 ? 54.567 11.994 19.775 1.00 55.72 108 TYR A O 1
ATOM 850 N N . MET A 1 109 ? 55.621 11.289 17.935 1.00 55.81 109 MET A N 1
ATOM 851 C CA . MET A 1 109 ? 56.667 10.577 18.691 1.00 55.81 109 MET A CA 1
ATOM 852 C C . MET A 1 109 ? 57.723 11.493 19.325 1.00 55.81 109 MET A C 1
ATOM 854 O O . MET A 1 109 ? 58.439 11.045 20.218 1.00 55.81 109 MET A O 1
ATOM 858 N N . GLN A 1 110 ? 57.837 12.757 18.905 1.00 58.44 110 GLN A N 1
ATOM 859 C CA . GLN A 1 110 ? 58.875 13.658 19.422 1.00 58.44 110 GLN A CA 1
ATOM 860 C C . GLN A 1 110 ? 58.442 14.474 20.652 1.00 58.44 110 GLN A C 1
ATOM 862 O O . GLN A 1 110 ? 59.275 15.154 21.248 1.00 58.44 110 GLN A O 1
ATOM 867 N N . ASN A 1 111 ? 57.174 14.399 21.068 1.00 51.62 111 ASN A N 1
ATOM 868 C CA . ASN A 1 111 ? 56.663 15.173 22.199 1.00 51.62 111 ASN A CA 1
ATOM 869 C C . ASN A 1 111 ? 56.270 14.239 23.361 1.00 51.62 111 ASN A C 1
ATOM 871 O O . ASN A 1 111 ? 55.155 13.711 23.374 1.00 51.62 111 ASN A O 1
ATOM 875 N N . PRO A 1 112 ? 57.166 13.971 24.330 1.00 53.41 112 PRO A N 1
ATOM 876 C CA . PRO A 1 112 ? 56.791 13.215 25.512 1.00 53.41 112 PRO A CA 1
ATOM 877 C C . PRO A 1 112 ? 55.818 14.064 26.339 1.00 53.41 112 PRO A C 1
ATOM 879 O O . PRO A 1 112 ? 56.121 15.182 26.749 1.00 53.41 112 PRO A O 1
ATOM 882 N N . TYR A 1 113 ? 54.633 13.513 26.591 1.00 54.91 113 TYR A N 1
ATOM 883 C CA . TYR A 1 113 ? 53.597 14.033 27.486 1.00 54.91 113 TYR A CA 1
ATOM 884 C C . TYR A 1 113 ? 54.044 14.004 28.960 1.00 54.91 113 TYR A C 1
ATOM 886 O O . TYR A 1 113 ? 53.373 13.425 29.807 1.00 54.91 113 TYR A O 1
ATOM 894 N N . THR A 1 114 ? 55.195 14.587 29.291 1.00 51.62 114 THR A N 1
ATOM 895 C CA . THR A 1 114 ? 55.713 14.618 30.667 1.00 51.62 114 THR A CA 1
ATOM 896 C C . THR A 1 114 ? 55.641 16.003 31.300 1.00 51.62 114 THR A C 1
ATOM 898 O O . THR A 1 114 ? 55.719 16.104 32.515 1.00 51.62 114 THR A O 1
ATOM 901 N N . SER A 1 115 ? 55.408 17.074 30.535 1.00 56.28 115 SER A N 1
ATOM 902 C CA . SER A 1 115 ? 55.422 18.441 31.089 1.00 56.28 115 SER A CA 1
ATOM 903 C C . SER A 1 115 ? 54.073 18.951 31.613 1.00 56.28 115 SER A C 1
ATOM 905 O O . SER A 1 115 ? 54.046 19.955 32.313 1.00 56.28 115 SER A O 1
ATOM 907 N N . ALA A 1 116 ? 52.949 18.295 31.296 1.00 54.56 116 ALA A N 1
ATOM 908 C CA . ALA A 1 116 ? 51.625 18.760 31.737 1.00 54.56 116 ALA A CA 1
ATOM 909 C C . ALA A 1 116 ? 51.197 18.197 33.106 1.00 54.56 116 ALA A C 1
ATOM 911 O O . ALA A 1 116 ? 50.398 18.822 33.797 1.00 54.56 116 ALA A O 1
ATOM 912 N N . LEU A 1 117 ? 51.732 17.041 33.511 1.00 51.62 117 LEU A N 1
ATOM 913 C CA . LEU A 1 117 ? 51.425 16.420 34.807 1.00 51.62 117 LEU A CA 1
ATOM 914 C C . LEU A 1 117 ? 52.238 17.015 35.965 1.00 51.62 117 LEU A C 1
ATOM 916 O O . LEU A 1 117 ? 51.788 16.957 37.103 1.00 51.62 117 LEU A O 1
ATOM 920 N N . ASP A 1 118 ? 53.374 17.646 35.669 1.00 52.00 118 ASP A N 1
ATOM 921 C CA . ASP A 1 118 ? 54.259 18.246 36.676 1.00 52.00 118 ASP A CA 1
ATOM 922 C C . ASP A 1 118 ? 53.801 19.651 37.121 1.00 52.00 118 ASP A C 1
ATOM 924 O O . ASP A 1 118 ? 54.245 20.172 38.137 1.00 52.00 118 ASP A O 1
ATOM 928 N N . LEU A 1 119 ? 52.867 20.277 36.389 1.00 54.50 119 LEU A N 1
ATOM 929 C CA . LEU A 1 119 ? 52.377 21.630 36.693 1.00 54.50 119 LEU A CA 1
ATOM 930 C C . LEU A 1 119 ? 51.141 21.654 37.617 1.00 54.50 119 LEU A C 1
ATOM 932 O O . LEU A 1 119 ? 50.697 22.728 38.016 1.00 54.50 119 LEU A O 1
ATOM 936 N N . ILE A 1 120 ? 50.557 20.490 37.928 1.00 53.94 120 ILE A N 1
ATOM 937 C CA . ILE A 1 120 ? 49.304 20.370 38.703 1.00 53.94 120 ILE A CA 1
ATOM 938 C C . ILE A 1 120 ? 49.540 19.812 40.117 1.00 53.94 120 ILE A C 1
ATOM 940 O O . ILE A 1 120 ? 48.631 19.859 40.944 1.00 53.94 120 ILE A O 1
ATOM 944 N N . VAL A 1 121 ? 50.749 19.350 40.449 1.00 54.06 121 VAL A N 1
ATOM 945 C CA . VAL A 1 121 ? 51.064 18.845 41.794 1.00 54.06 121 VAL A CA 1
ATOM 946 C C . VAL A 1 121 ? 51.841 19.908 42.578 1.00 54.06 121 VAL A C 1
ATOM 948 O O . VAL A 1 121 ? 53.048 20.042 42.388 1.00 54.06 121 VAL A O 1
ATOM 951 N N . PRO A 1 122 ? 51.192 20.697 43.453 1.00 48.03 122 PRO A N 1
ATOM 952 C CA . PRO A 1 122 ? 51.915 21.530 44.400 1.00 48.03 122 PRO A CA 1
ATOM 953 C C . PRO A 1 122 ? 52.620 20.646 45.438 1.00 48.03 122 PRO A C 1
ATOM 955 O O . PRO A 1 122 ? 51.981 19.895 46.174 1.00 48.03 122 PRO A O 1
ATOM 958 N N . ASP A 1 123 ? 53.945 20.780 45.484 1.00 52.50 123 ASP A N 1
ATOM 959 C CA . ASP A 1 123 ? 54.864 20.286 46.512 1.00 52.50 123 ASP A CA 1
ATOM 960 C C . ASP A 1 123 ? 54.547 20.936 47.873 1.00 52.50 123 ASP A C 1
ATOM 962 O O . ASP A 1 123 ? 55.122 21.942 48.280 1.00 52.50 123 ASP A O 1
ATOM 966 N N . GLN A 1 124 ? 53.538 20.404 48.555 1.00 49.22 124 GLN A N 1
ATOM 967 C CA . GLN A 1 124 ? 53.315 20.607 49.983 1.00 49.22 124 GLN A CA 1
ATOM 968 C C . GLN A 1 124 ? 53.535 19.231 50.595 1.00 49.22 124 GLN A C 1
ATOM 970 O O . GLN A 1 124 ? 52.730 18.336 50.357 1.00 49.22 124 GLN A O 1
ATOM 975 N N . GLY A 1 125 ? 54.657 19.056 51.299 1.00 52.94 125 GLY A N 1
ATOM 976 C CA . GLY A 1 125 ? 55.214 17.791 51.801 1.00 52.94 125 GLY A CA 1
ATOM 977 C C . GLY A 1 125 ? 54.373 17.007 52.818 1.00 52.94 125 GLY A C 1
ATOM 978 O O . GLY A 1 125 ? 54.927 16.414 53.738 1.00 52.94 125 GLY A O 1
ATOM 979 N N . ASN A 1 126 ? 53.056 16.967 52.639 1.00 49.47 126 ASN A N 1
ATOM 980 C CA . ASN A 1 126 ? 52.111 16.168 53.392 1.00 49.47 126 ASN A CA 1
ATOM 981 C C . ASN A 1 126 ? 51.623 15.046 52.470 1.00 49.47 126 ASN A C 1
ATOM 983 O O . ASN A 1 126 ? 50.926 15.278 51.481 1.00 49.47 126 ASN A O 1
ATOM 987 N N . SER A 1 127 ? 52.028 13.817 52.784 1.00 53.62 127 SER A N 1
ATOM 988 C CA . SER A 1 127 ? 51.582 12.613 52.085 1.00 53.62 127 SER A CA 1
ATOM 989 C C . SER A 1 127 ? 50.053 12.528 52.097 1.00 53.62 127 SER A C 1
ATOM 991 O O . SER A 1 127 ? 49.429 12.660 53.149 1.00 53.62 127 SER A O 1
ATOM 993 N N . LEU A 1 128 ? 49.444 12.235 50.942 1.00 50.56 128 LEU A N 1
ATOM 994 C CA . LEU A 1 128 ? 47.994 12.023 50.791 1.00 50.56 128 LEU A CA 1
ATOM 995 C C . LEU A 1 128 ? 47.427 10.944 51.736 1.00 50.56 128 LE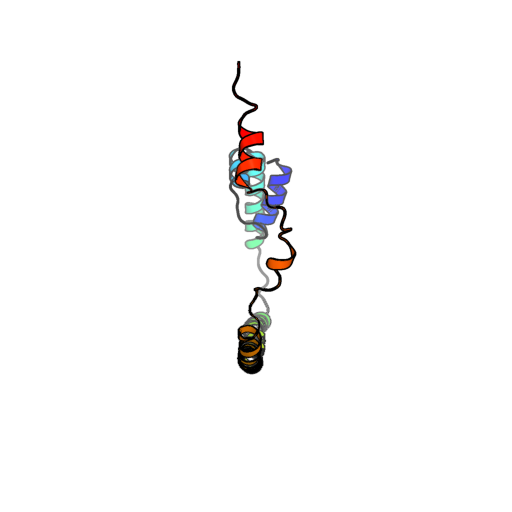U A C 1
ATOM 997 O O . LEU A 1 128 ? 46.217 10.892 51.945 1.00 50.56 128 LEU A O 1
ATOM 1001 N N . SER A 1 129 ? 48.284 10.108 52.331 1.00 57.97 129 SER A N 1
ATOM 1002 C CA . SER A 1 129 ? 47.893 9.156 53.372 1.00 57.97 129 SER A CA 1
ATOM 1003 C C . SER A 1 129 ? 47.407 9.820 54.665 1.00 57.97 129 SER A C 1
ATOM 1005 O O . SER A 1 129 ? 46.511 9.268 55.290 1.00 57.97 129 SER A O 1
ATOM 1007 N N . ASP A 1 130 ? 47.936 10.985 55.056 1.00 55.72 130 ASP A N 1
ATOM 1008 C CA . ASP A 1 130 ? 47.552 11.641 56.320 1.00 55.72 130 ASP A CA 1
ATOM 1009 C C . ASP A 1 130 ? 46.176 12.310 56.224 1.00 55.72 130 ASP A C 1
ATOM 1011 O O . ASP A 1 130 ? 45.378 12.234 57.154 1.00 55.72 130 ASP A O 1
ATOM 1015 N N . VAL A 1 131 ? 45.837 12.882 55.063 1.00 58.28 131 VAL A N 1
ATOM 1016 C CA . VAL A 1 131 ? 44.521 13.512 54.848 1.00 58.28 131 VAL A CA 1
ATOM 1017 C C . VAL A 1 131 ? 43.405 12.465 54.775 1.00 58.28 131 VAL A C 1
ATOM 1019 O O . VAL A 1 131 ? 42.296 12.720 55.235 1.00 58.28 131 VAL A O 1
ATOM 1022 N N . LEU A 1 132 ? 43.675 11.269 54.236 1.00 58.00 132 LEU A N 1
ATOM 1023 C CA . LEU A 1 132 ? 42.670 10.201 54.189 1.00 58.00 132 LEU A CA 1
ATOM 1024 C C . LEU A 1 132 ? 42.417 9.534 55.551 1.00 58.00 132 LEU A C 1
ATOM 1026 O O . LEU A 1 132 ? 41.343 8.967 55.742 1.00 58.00 132 LEU A O 1
ATOM 1030 N N . VAL A 1 133 ? 43.373 9.590 56.483 1.00 60.06 133 VAL A N 1
ATOM 1031 C CA . VAL A 1 133 ? 43.214 9.022 57.832 1.00 60.06 133 VAL A CA 1
ATOM 1032 C C . VAL A 1 133 ? 42.353 9.926 58.721 1.00 60.06 133 VAL A C 1
ATOM 1034 O O . VAL A 1 133 ? 41.537 9.404 59.474 1.00 60.06 133 VAL A O 1
ATOM 1037 N N . GLU A 1 134 ? 42.436 11.252 58.564 1.00 53.84 134 GLU A N 1
ATOM 1038 C CA . GLU A 1 134 ? 41.614 12.219 59.316 1.00 53.84 134 GLU A CA 1
ATOM 1039 C C . GLU A 1 134 ? 40.107 12.044 59.028 1.00 53.84 134 GLU A C 1
ATOM 1041 O O . GLU A 1 134 ? 39.299 11.942 59.947 1.00 53.84 134 GLU A O 1
ATOM 1046 N N . PHE A 1 135 ? 39.718 11.884 57.755 1.00 56.75 135 PHE A N 1
ATOM 1047 C CA . PHE A 1 135 ? 38.309 11.676 57.377 1.00 56.75 135 PHE A CA 1
ATOM 1048 C C . PHE A 1 135 ? 37.769 10.272 57.707 1.00 56.75 135 PHE A C 1
ATOM 1050 O O . PHE A 1 135 ? 36.566 10.037 57.596 1.00 56.75 135 PHE A O 1
ATOM 1057 N N . GLY A 1 136 ? 38.636 9.327 58.086 1.00 54.81 136 GLY A N 1
ATOM 1058 C CA . GLY A 1 136 ? 38.263 7.942 58.384 1.00 54.81 136 GLY A CA 1
ATOM 1059 C C . GLY A 1 136 ? 37.976 7.649 59.860 1.00 54.81 136 GLY A C 1
ATOM 1060 O O . GLY A 1 136 ? 37.468 6.569 60.159 1.00 54.81 136 GLY A O 1
ATOM 1061 N N . SER A 1 137 ? 38.295 8.563 60.785 1.0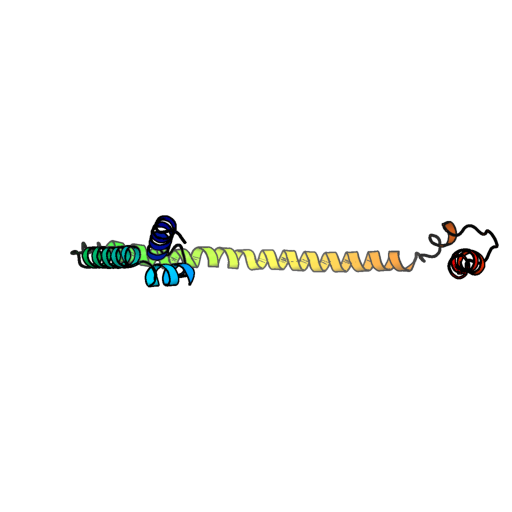0 58.47 137 SER A N 1
ATOM 1062 C CA . SER A 1 137 ? 38.210 8.305 62.234 1.00 58.47 137 SER A CA 1
ATOM 1063 C C . SER A 1 137 ? 37.034 8.958 62.972 1.00 58.47 137 SER A C 1
ATOM 1065 O O . SER A 1 137 ? 36.888 8.720 64.168 1.00 58.47 137 SER A O 1
ATOM 1067 N N . GLU A 1 138 ? 36.171 9.729 62.305 1.00 57.50 138 GLU A N 1
ATOM 1068 C CA . GLU A 1 138 ? 35.066 10.449 62.971 1.00 57.50 138 GLU A CA 1
ATOM 1069 C C . GLU A 1 138 ? 33.704 9.723 62.990 1.00 57.50 138 GLU A C 1
ATOM 1071 O O . GLU A 1 138 ? 32.759 10.262 63.558 1.00 57.50 138 GLU A O 1
ATOM 1076 N N . ASP A 1 139 ? 33.582 8.493 62.468 1.00 57.16 139 ASP A N 1
ATOM 1077 C CA . ASP A 1 139 ? 32.280 7.790 62.404 1.00 57.16 139 ASP A CA 1
ATOM 1078 C C . ASP A 1 139 ? 32.267 6.392 63.054 1.00 57.16 139 ASP A C 1
ATOM 1080 O O . ASP A 1 139 ? 31.652 5.450 62.553 1.00 57.16 139 ASP A O 1
ATOM 1084 N N . ASN A 1 140 ? 32.977 6.212 64.178 1.00 54.72 140 ASN A N 1
ATOM 1085 C CA . ASN A 1 140 ? 32.823 4.994 64.984 1.00 54.72 140 ASN A CA 1
ATOM 1086 C C . ASN A 1 140 ? 33.114 5.214 66.480 1.00 54.72 140 ASN A C 1
ATOM 1088 O O . ASN A 1 140 ? 34.150 4.811 67.009 1.00 54.72 140 ASN A O 1
ATOM 1092 N N . SER A 1 141 ? 32.193 5.885 67.176 1.00 51.41 141 SER A N 1
ATOM 1093 C CA . SER A 1 141 ? 32.073 5.856 68.643 1.00 51.41 141 SER A CA 1
ATOM 1094 C C . SER A 1 141 ? 30.647 6.215 69.080 1.00 51.41 141 SER A C 1
ATOM 1096 O O . SER A 1 141 ? 30.379 7.349 69.475 1.00 51.41 141 SER A O 1
ATOM 1098 N N . GLN A 1 142 ? 29.739 5.239 69.026 1.00 42.84 142 GLN A N 1
ATOM 1099 C CA . GLN A 1 142 ? 28.612 5.105 69.959 1.00 42.84 142 GLN A CA 1
ATOM 1100 C C . GLN A 1 142 ? 28.381 3.626 70.257 1.00 42.84 142 GLN A C 1
ATOM 1102 O O . GLN A 1 142 ? 28.388 2.828 69.294 1.00 42.84 142 GLN A O 1
#

Mean predicted aligned error: 19.17 Å

Solvent-accessible surface area (backbone atoms only — not comparable to full-atom values): 8748 Å² total; per-residue (Å²): 135,53,75,67,61,46,53,55,52,50,49,36,38,74,75,65,78,37,78,91,51,73,69,57,56,51,46,43,75,74,33,70,68,58,36,52,51,50,53,51,50,53,51,50,51,54,55,59,72,69,46,89,73,80,81,74,59,77,64,54,60,52,56,51,53,53,48,55,59,50,60,60,48,58,57,51,56,53,52,65,69,42,47,65,58,53,53,51,53,52,52,49,51,53,53,52,49,57,53,53,52,54,60,49,51,61,63,56,73,74,59,75,90,62,71,72,68,66,75,74,61,81,93,59,99,66,62,73,67,59,64,57,50,64,78,66,68,81,83,80,88,132

Organism: Desulfomonile tiedjei (strain ATCC 49306 / DSM 6799 / DCB-1) (NCBI:txid706587)

pLDDT: mean 76.51, std 15.88, range [42.84, 94.81]

InterPro domains:
  IPR027383 Putative zinc-finger [PF13490] (3-35)

Secondary structure (DSSP, 8-state):
--HHHHHHHHHHHHTTSS---HHHHHHHHH-HHHHHHHHHHHHHHHHHHTS-PPPPPHHHHHHHHHHHHHHHHHHHHHHHHHHHHHHHHHHHHHHHHHHHHHHHHHHHTT--TTTTTTTS-------HHHHHHHTTSSS---

Foldseek 3Di:
DDLVVLVVVLVCVVVVVDDDDPVNVVCCVVDVVSVVVSVVVVVVVVVVVPPDDDDDDPVVVVVVVVCVVVVVVVVVVVCVVCVVVVVVVVVVCVVVVVVVVVVVVVVVVVDPPPPPVVVPDDPPPDPPVVVVVVVVPPPDDD

Radius of gyration: 38.03 Å; Cα contacts (8 Å, |Δi|>4): 24; chains: 1; bounding box: 81×32×96 Å